Protein AF-A0A430BX42-F1 (afdb_monomer)

Mean predicted aligned error: 9.37 Å

Radius of gyration: 18.93 Å; Cα contacts (8 Å, |Δi|>4): 106; chains: 1; bounding box: 35×42×58 Å

pLDDT: mean 85.61, std 14.32, range [34.28, 98.38]

Solvent-accessible surface area (backbone atoms only — not comparable to full-atom values): 6422 Å² total; per-residue (Å²): 135,84,78,78,78,67,68,42,56,23,67,49,87,94,43,79,52,72,33,79,76,83,57,56,39,72,71,60,49,73,70,44,57,66,71,51,53,51,47,27,50,52,27,43,51,53,29,59,66,29,56,97,70,48,60,68,69,58,36,51,51,31,46,49,51,23,53,50,33,48,46,54,48,48,53,46,61,72,69,50,73,79,78,53,69,74,76,46,71,48,77,45,71,45,100,88,66,46,81,42,45,28,43,74,93,35,79,108

Foldseek 3Di:
DPPPQPFDFAQAPPGRDTDSDDHHDPVLLVLFDPVLNVQLVVLVVLLVVCVVPPPPVSNVVSVVSNVVSSVVSNVSSVPDDPCPLQNDKDWDQDPVRDTWIDGPNHTD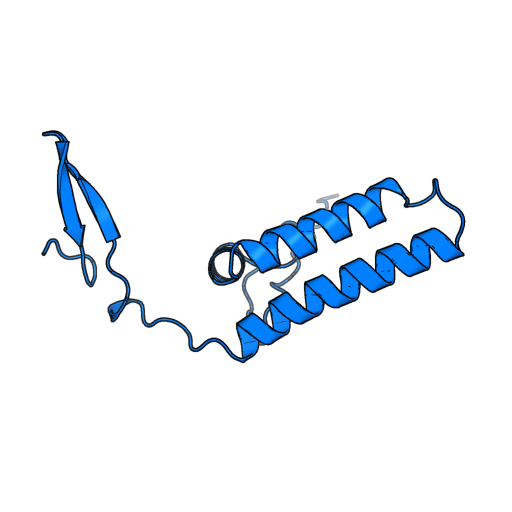

Nearest PDB structures (foldseek):
  3c90-assembly1_X  TM=6.804E-01  e=1.841E+00  Mycobacterium tuberculosis H37Rv
  1yxb-assembly1_C  TM=7.041E-01  e=3.203E+00  Streptomyces coelicolor
  1yvw-assembly1_A  TM=6.773E-01  e=4.357E+00  Bacillus cereus

Secondary structure (DSSP, 8-state):
-------EEPSSTT---EESSSSS-HHHHHHS-HHHHHHHHHHHHHHHHHTTTS-HHHHHHHHHHHHHHHHHHHHHHHHSPPPPGGG-EEEEE-TTS-EEEEETTEE-

Sequence (108 aa):
MIGARHHTSCSAEGCRTQIKKGWFCPAHWYAIPLALREAVLAAFNAATAAHCRAPRDEQEQLNRAYGVAFRDCLDHLRRAPRTPAQSMSTVAIAADGARVTYANGRRL

Organism: Sphingobium yanoikuyae (NCBI:txid13690)

Structure (mmCIF, N/CA/C/O backbone):
data_AF-A0A430BX42-F1
#
_entry.id   AF-A0A430BX42-F1
#
loop_
_atom_site.group_PDB
_atom_site.id
_atom_site.type_symbol
_atom_site.label_atom_id
_atom_site.label_alt_id
_atom_site.label_comp_id
_atom_site.label_asym_id
_atom_site.label_entity_id
_atom_site.label_seq_id
_atom_site.pdbx_PDB_ins_code
_atom_site.Cartn_x
_atom_site.Cartn_y
_atom_site.Cartn_z
_atom_site.occupancy
_atom_site.B_iso_or_equiv
_atom_site.auth_seq_id
_atom_site.auth_comp_id
_atom_site.auth_asym_id
_atom_site.auth_atom_id
_atom_site.pdbx_PDB_model_num
ATOM 1 N N . MET A 1 1 ? 0.962 33.763 -4.526 1.00 34.28 1 MET A N 1
ATOM 2 C CA . MET A 1 1 ? 0.573 32.481 -5.156 1.00 34.28 1 MET A CA 1
ATOM 3 C C . MET A 1 1 ? 0.525 31.409 -4.075 1.00 34.28 1 MET A C 1
ATOM 5 O O . MET A 1 1 ? 1.572 31.013 -3.583 1.00 34.28 1 MET A O 1
ATOM 9 N N . ILE A 1 2 ? -0.667 31.015 -3.620 1.00 41.81 2 ILE A N 1
ATOM 10 C CA . ILE A 1 2 ? -0.831 29.963 -2.604 1.00 41.81 2 ILE A CA 1
ATOM 11 C C . ILE A 1 2 ? -0.732 28.625 -3.341 1.00 41.81 2 ILE A C 1
ATOM 13 O O . ILE A 1 2 ? -1.608 28.297 -4.136 1.00 41.81 2 ILE A O 1
ATOM 17 N N . GLY A 1 3 ? 0.365 27.891 -3.139 1.00 41.12 3 GLY A N 1
ATOM 18 C CA . GLY A 1 3 ? 0.574 26.583 -3.758 1.00 41.12 3 GLY A CA 1
ATOM 19 C C . GLY A 1 3 ? -0.544 25.623 -3.360 1.00 41.12 3 GLY A C 1
ATOM 20 O O . GLY A 1 3 ? -0.710 25.321 -2.177 1.00 41.12 3 GLY A O 1
ATOM 21 N N . ALA A 1 4 ? -1.330 25.170 -4.337 1.00 46.94 4 ALA A N 1
ATOM 22 C CA . ALA A 1 4 ? -2.395 24.205 -4.117 1.00 46.94 4 ALA A CA 1
ATOM 23 C C . ALA A 1 4 ? -1.801 22.957 -3.450 1.00 46.94 4 ALA A C 1
ATOM 25 O O . ALA A 1 4 ? -1.001 22.238 -4.047 1.00 46.94 4 ALA A O 1
ATOM 26 N N . ARG A 1 5 ? -2.168 22.687 -2.194 1.00 53.94 5 ARG A N 1
ATOM 27 C CA . ARG A 1 5 ? -1.887 21.396 -1.560 1.00 53.94 5 ARG A CA 1
ATOM 28 C C . ARG A 1 5 ? -2.691 20.367 -2.348 1.00 53.94 5 ARG A C 1
ATOM 30 O O . ARG A 1 5 ? -3.913 20.365 -2.265 1.00 53.94 5 ARG A O 1
ATOM 37 N N . HIS A 1 6 ? -2.032 19.565 -3.180 1.00 55.34 6 HIS A N 1
ATOM 38 C CA . HIS A 1 6 ? -2.708 18.528 -3.955 1.00 55.34 6 HIS A CA 1
ATOM 39 C C . HIS A 1 6 ? -3.164 17.450 -2.965 1.00 55.34 6 HIS A C 1
ATOM 41 O O . HIS A 1 6 ? -2.380 16.606 -2.541 1.00 55.34 6 HIS A O 1
ATOM 47 N N . HIS A 1 7 ? -4.407 17.557 -2.500 1.00 62.84 7 HIS A N 1
ATOM 48 C CA . HIS A 1 7 ? -5.033 16.551 -1.657 1.00 62.84 7 HIS A CA 1
ATOM 49 C C . HIS A 1 7 ? -5.495 15.410 -2.564 1.00 62.84 7 HIS A C 1
ATOM 51 O O . HIS A 1 7 ? -6.478 15.548 -3.287 1.00 62.84 7 HIS A O 1
ATOM 57 N N . THR A 1 8 ? -4.777 14.291 -2.535 1.00 79.19 8 THR A N 1
ATOM 58 C CA . THR A 1 8 ? -5.206 13.047 -3.189 1.00 79.19 8 THR A CA 1
ATOM 59 C C . THR A 1 8 ? -6.171 12.311 -2.259 1.00 79.19 8 THR A C 1
ATOM 61 O O . THR A 1 8 ? -6.048 12.403 -1.039 1.00 79.19 8 THR A O 1
ATOM 64 N N . SER A 1 9 ? -7.162 11.599 -2.792 1.00 88.25 9 SER A N 1
ATOM 65 C CA . SER A 1 9 ? -8.015 10.707 -1.998 1.00 88.25 9 SER A CA 1
ATOM 66 C C . SER A 1 9 ? -7.341 9.353 -1.775 1.00 88.25 9 SER A C 1
ATOM 68 O O . SER A 1 9 ? -6.542 8.901 -2.590 1.00 88.25 9 SER A O 1
ATOM 70 N N . CYS A 1 10 ? -7.688 8.679 -0.681 1.00 92.12 10 CYS A N 1
ATOM 71 C CA . CYS A 1 10 ? -7.339 7.275 -0.472 1.00 92.12 10 CYS A CA 1
ATOM 72 C C . CYS A 1 10 ? -7.744 6.411 -1.683 1.00 92.12 10 CYS A C 1
ATOM 74 O O . CYS A 1 10 ? -8.836 6.579 -2.220 1.00 92.12 10 CYS A O 1
ATOM 76 N N . SER A 1 11 ? -6.891 5.462 -2.073 1.00 92.94 11 SER A N 1
ATOM 77 C CA . SER A 1 11 ? -7.130 4.566 -3.219 1.00 92.94 11 SER A CA 1
ATOM 78 C C . SER A 1 11 ? -8.097 3.425 -2.904 1.00 92.94 11 SER A C 1
ATOM 80 O O . SER A 1 11 ? -8.549 2.736 -3.813 1.00 92.94 11 SER A O 1
ATOM 82 N N . ALA A 1 12 ? -8.407 3.200 -1.624 1.00 91.62 12 ALA A N 1
ATOM 83 C CA . ALA A 1 12 ? -9.406 2.216 -1.228 1.00 91.62 12 ALA A CA 1
ATOM 84 C C . ALA A 1 12 ? -10.789 2.622 -1.756 1.00 91.62 12 ALA A C 1
ATOM 86 O O . ALA A 1 12 ? -11.220 3.765 -1.579 1.00 91.62 12 ALA A O 1
ATOM 87 N N . GLU A 1 13 ? -11.487 1.674 -2.373 1.00 89.75 13 GLU A N 1
ATOM 88 C CA . GLU A 1 13 ? -12.787 1.900 -2.999 1.00 89.75 13 GLU A CA 1
ATOM 89 C C . GLU A 1 13 ? -13.801 2.507 -2.012 1.00 89.75 13 GLU A C 1
ATOM 91 O O . GLU A 1 13 ? -13.927 2.079 -0.864 1.00 89.75 13 GLU A O 1
ATOM 96 N N . GLY A 1 14 ? -14.488 3.572 -2.437 1.00 88.56 14 GLY A N 1
ATOM 97 C CA . GLY A 1 14 ? -15.466 4.289 -1.612 1.00 88.56 14 GLY A CA 1
ATOM 98 C C . GLY A 1 14 ? -14.882 5.138 -0.470 1.00 88.56 14 GLY A C 1
ATOM 99 O O . GLY A 1 14 ? -15.637 5.810 0.236 1.00 88.56 14 GLY A O 1
ATOM 100 N N . CYS A 1 15 ? -13.560 5.170 -0.270 1.00 88.94 15 CYS A N 1
ATOM 101 C CA . CYS A 1 15 ? -12.936 5.995 0.762 1.00 88.94 15 CYS A CA 1
ATOM 102 C C . CYS A 1 15 ? -12.708 7.437 0.282 1.00 88.94 15 CYS A C 1
ATOM 104 O O . CYS A 1 15 ? -11.973 7.685 -0.667 1.00 88.94 15 CYS A O 1
ATOM 106 N N . ARG A 1 16 ? -13.282 8.415 0.993 1.00 89.38 16 ARG A N 1
ATOM 107 C CA . ARG A 1 16 ? -13.136 9.853 0.682 1.00 89.38 16 ARG A CA 1
ATOM 108 C C . ARG A 1 16 ? -12.085 10.574 1.531 1.00 89.38 16 ARG A C 1
ATOM 110 O O . ARG A 1 16 ? -11.976 11.795 1.471 1.00 89.38 16 ARG A O 1
ATOM 117 N N . THR A 1 17 ? -11.325 9.843 2.347 1.00 88.88 17 THR A N 1
ATOM 118 C CA . THR A 1 17 ? -10.291 10.440 3.199 1.00 88.88 17 THR A CA 1
ATOM 119 C C . THR A 1 17 ? -9.214 11.090 2.336 1.00 88.88 17 THR A C 1
ATOM 121 O O . THR A 1 17 ? -8.600 10.424 1.502 1.00 88.88 17 THR A O 1
ATOM 124 N N . GLN A 1 18 ? -8.969 12.380 2.562 1.00 89.50 18 GLN A N 1
ATOM 125 C CA . GLN A 1 18 ? -7.890 13.114 1.911 1.00 89.50 18 GLN A CA 1
ATOM 126 C C . GLN A 1 18 ? -6.537 12.753 2.530 1.00 89.50 18 GLN A C 1
ATOM 128 O O . GLN A 1 18 ? -6.382 12.719 3.751 1.00 89.50 18 GLN A O 1
ATOM 133 N N . ILE A 1 19 ? -5.543 12.529 1.679 1.00 89.25 19 ILE A N 1
ATOM 134 C CA . ILE A 1 19 ? -4.160 12.227 2.038 1.00 89.25 19 ILE A CA 1
ATOM 135 C C . ILE A 1 19 ? -3.216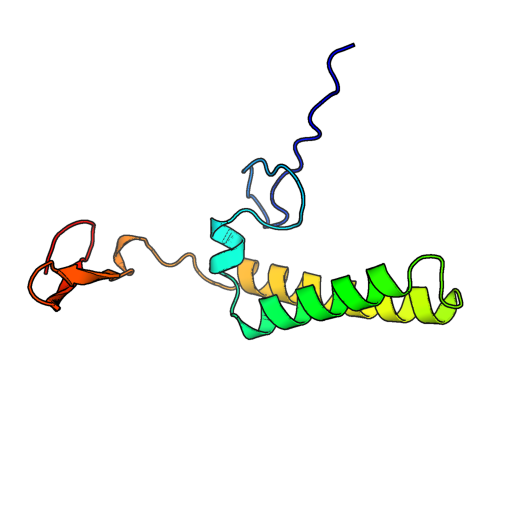 13.230 1.367 1.00 89.25 19 ILE A C 1
ATOM 137 O O . ILE A 1 19 ? -3.483 13.740 0.280 1.00 89.25 19 ILE A O 1
ATOM 141 N N . LYS A 1 20 ? -2.107 13.553 2.045 1.00 76.88 20 LYS A N 1
ATOM 142 C CA . LYS A 1 20 ? -1.130 14.540 1.549 1.00 76.88 20 LYS A CA 1
ATOM 143 C C . LYS A 1 20 ? -0.290 14.002 0.389 1.00 76.88 20 LYS A C 1
ATOM 145 O O . LYS A 1 20 ? 0.028 14.7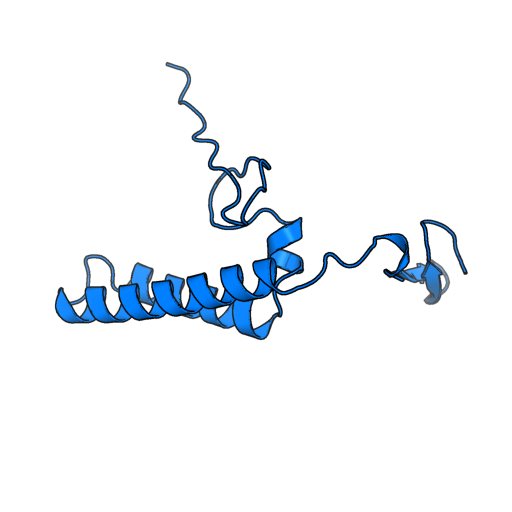54 -0.520 1.00 76.88 20 LYS A O 1
ATOM 150 N N . LYS A 1 21 ? 0.108 12.731 0.461 1.00 71.62 21 LYS A N 1
ATOM 151 C CA . LYS A 1 21 ? 0.840 11.975 -0.563 1.00 71.62 21 LYS A CA 1
ATOM 152 C C . LYS A 1 21 ? 0.591 10.490 -0.316 1.00 71.62 21 LYS A C 1
ATOM 154 O O . LYS A 1 21 ? 0.488 10.085 0.841 1.00 71.62 21 LYS A O 1
ATOM 159 N N . GLY A 1 22 ? 0.553 9.698 -1.379 1.00 71.00 22 GLY A N 1
ATOM 160 C CA . GLY A 1 22 ? 0.585 8.241 -1.281 1.00 71.00 22 GLY A CA 1
ATOM 161 C C . GLY A 1 22 ? -0.699 7.557 -1.728 1.00 71.00 22 GLY A C 1
ATOM 162 O O . GLY A 1 22 ? -1.451 8.081 -2.544 1.00 71.00 22 GLY A O 1
ATOM 163 N N . TRP A 1 23 ? -0.885 6.347 -1.207 1.00 86.44 23 TRP A N 1
ATOM 164 C CA . TRP A 1 23 ? -1.811 5.350 -1.738 1.00 86.44 23 TRP A CA 1
ATOM 165 C C . TRP A 1 23 ? -3.060 5.186 -0.888 1.00 86.4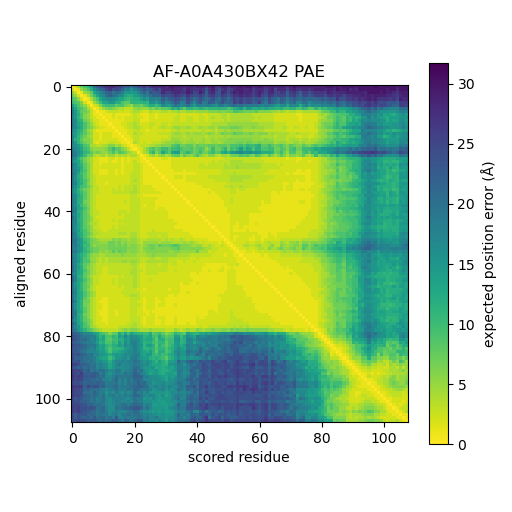4 23 TRP A C 1
ATOM 167 O O . TRP A 1 23 ? -4.178 5.263 -1.388 1.00 86.44 23 TRP A O 1
ATOM 177 N N . PHE A 1 24 ? -2.873 4.997 0.413 1.00 92.19 24 PHE A N 1
ATOM 178 C CA . PHE A 1 24 ? -3.928 4.654 1.353 1.00 92.19 24 PHE A CA 1
ATOM 179 C C . PHE A 1 24 ? -3.899 5.622 2.535 1.00 92.19 24 PHE A C 1
ATOM 181 O O . PHE A 1 24 ? -2.839 6.104 2.933 1.00 92.19 24 PHE A O 1
ATOM 188 N N . CYS A 1 25 ? -5.063 5.914 3.116 1.00 92.12 25 CYS A N 1
ATOM 189 C CA . CYS A 1 25 ? -5.110 6.601 4.403 1.00 92.12 25 CYS A CA 1
ATOM 190 C C . CYS A 1 25 ? -4.569 5.684 5.518 1.00 92.12 25 CYS A C 1
ATOM 192 O O . CYS A 1 25 ? -4.556 4.465 5.334 1.00 92.12 25 CYS A O 1
ATOM 194 N N . PRO A 1 26 ? -4.170 6.223 6.688 1.00 89.06 26 PRO A N 1
ATOM 195 C CA . PRO A 1 26 ? -3.602 5.410 7.765 1.00 89.06 26 PRO A CA 1
ATOM 196 C C . PRO A 1 26 ? -4.489 4.225 8.169 1.00 89.06 26 PRO A C 1
ATOM 198 O O . PRO A 1 26 ? -3.986 3.125 8.364 1.00 89.06 26 PRO A O 1
ATOM 201 N N . ALA A 1 27 ? -5.811 4.418 8.211 1.00 87.69 27 ALA A N 1
ATOM 202 C CA . ALA A 1 27 ? -6.751 3.351 8.545 1.00 87.69 27 ALA A CA 1
ATOM 203 C C . ALA A 1 27 ? -6.697 2.181 7.546 1.00 87.69 27 ALA A C 1
ATOM 205 O O . ALA A 1 27 ? -6.587 1.031 7.956 1.00 87.69 27 ALA A O 1
ATOM 206 N N . HIS A 1 28 ? -6.721 2.463 6.240 1.00 91.12 28 HIS A N 1
ATOM 207 C CA . HIS A 1 28 ? -6.632 1.416 5.218 1.00 91.12 28 HIS A CA 1
ATOM 208 C C . HIS A 1 28 ? -5.231 0.826 5.114 1.00 91.12 28 HIS A C 1
ATOM 210 O O . HIS A 1 28 ? -5.102 -0.370 4.893 1.00 91.12 28 HIS A O 1
ATOM 216 N N . TRP A 1 29 ? -4.191 1.634 5.325 1.00 92.31 29 TRP A N 1
ATOM 217 C CA . TRP A 1 29 ? -2.825 1.134 5.371 1.00 92.31 29 TRP A CA 1
ATOM 218 C C . TRP A 1 29 ? -2.684 0.042 6.433 1.00 92.31 29 TRP A C 1
ATOM 220 O O . TRP A 1 29 ? -2.273 -1.066 6.117 1.00 92.31 29 TRP A O 1
ATOM 230 N N . TYR A 1 30 ? -3.111 0.299 7.670 1.00 89.56 30 TYR A N 1
ATOM 231 C CA . TYR A 1 30 ? -2.994 -0.690 8.748 1.00 89.56 30 TYR A CA 1
ATOM 232 C C . TYR A 1 30 ? -4.031 -1.821 8.695 1.00 89.56 30 TYR A C 1
ATOM 234 O O . TYR A 1 30 ? -3.862 -2.817 9.392 1.00 89.56 30 TYR A O 1
ATOM 242 N N . ALA A 1 31 ? -5.058 -1.713 7.848 1.00 89.44 31 ALA A N 1
ATOM 243 C CA . ALA A 1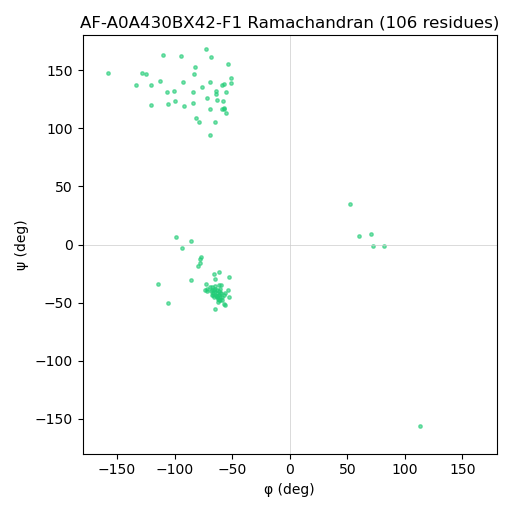 31 ? -5.964 -2.821 7.548 1.00 89.44 31 ALA A CA 1
ATOM 244 C C . ALA A 1 31 ? -5.366 -3.842 6.556 1.00 89.44 31 ALA A C 1
ATOM 246 O O . ALA A 1 31 ? -5.885 -4.954 6.436 1.00 89.44 31 ALA A O 1
ATOM 247 N N . ILE A 1 32 ? -4.287 -3.485 5.847 1.00 92.50 32 ILE A N 1
ATOM 248 C CA . ILE A 1 32 ? -3.569 -4.380 4.934 1.00 92.50 32 ILE A CA 1
ATOM 249 C C . ILE A 1 32 ? -2.551 -5.230 5.732 1.00 92.50 32 ILE A C 1
ATOM 251 O O . ILE A 1 32 ? -1.753 -4.671 6.502 1.00 92.50 32 ILE A O 1
ATOM 255 N N . PRO A 1 33 ? -2.518 -6.567 5.534 1.00 93.75 33 PRO A N 1
ATOM 256 C CA . PRO A 1 33 ? -1.535 -7.464 6.128 1.00 93.75 33 PRO A CA 1
ATOM 257 C C . PRO A 1 33 ? -0.108 -6.978 5.900 1.00 93.75 33 PRO A C 1
ATOM 259 O O . PRO A 1 33 ? 0.217 -6.457 4.833 1.00 93.75 33 PRO A O 1
ATOM 262 N N . LEU A 1 34 ? 0.760 -7.181 6.895 1.00 92.19 34 LEU A N 1
ATOM 263 C CA . LEU A 1 34 ? 2.153 -6.733 6.826 1.00 92.19 34 LEU A CA 1
ATOM 264 C C . LEU A 1 34 ? 2.852 -7.227 5.550 1.00 92.19 34 LEU A C 1
ATOM 266 O O . LEU A 1 34 ? 3.439 -6.412 4.850 1.00 92.19 34 LEU A O 1
ATOM 270 N N . ALA A 1 35 ? 2.683 -8.504 5.195 1.00 96.31 35 ALA A N 1
ATOM 271 C CA . ALA A 1 35 ? 3.288 -9.087 3.997 1.00 96.31 35 ALA A CA 1
ATOM 272 C C . ALA A 1 35 ? 2.916 -8.338 2.702 1.00 96.31 35 ALA A C 1
ATOM 274 O O . ALA A 1 35 ? 3.775 -8.077 1.864 1.00 96.31 35 ALA A O 1
ATOM 275 N N . LEU A 1 36 ? 1.650 -7.928 2.551 1.00 96.56 36 LEU A N 1
ATOM 276 C CA . LEU A 1 36 ? 1.207 -7.167 1.377 1.00 96.56 36 LEU A CA 1
ATOM 277 C C . LEU A 1 36 ? 1.756 -5.735 1.395 1.00 96.56 36 LEU A C 1
ATOM 279 O O . LEU A 1 36 ? 2.174 -5.222 0.357 1.00 96.56 36 LEU A O 1
ATOM 283 N N . ARG A 1 37 ? 1.813 -5.102 2.576 1.00 95.88 37 ARG A N 1
ATOM 284 C CA . ARG A 1 37 ? 2.426 -3.775 2.742 1.00 95.88 37 ARG A CA 1
ATOM 285 C C . ARG A 1 37 ? 3.909 -3.772 2.383 1.00 95.88 37 ARG A C 1
ATOM 287 O O . ARG A 1 37 ? 4.376 -2.846 1.723 1.00 95.88 37 ARG A O 1
ATOM 294 N N . GLU A 1 38 ? 4.641 -4.789 2.819 1.00 97.56 38 GLU A N 1
ATOM 295 C CA . GLU A 1 38 ? 6.063 -4.949 2.521 1.00 97.56 38 GLU A CA 1
ATOM 296 C C . GLU A 1 38 ? 6.288 -5.203 1.031 1.00 97.56 38 GLU A C 1
ATOM 298 O O . GLU A 1 38 ? 7.135 -4.544 0.429 1.00 97.56 38 GLU A O 1
ATOM 303 N N . ALA A 1 39 ? 5.476 -6.064 0.411 1.00 97.88 39 ALA A N 1
ATOM 304 C CA . ALA A 1 39 ? 5.555 -6.345 -1.019 1.00 97.88 39 ALA A CA 1
ATOM 305 C C . ALA A 1 39 ? 5.350 -5.084 -1.876 1.00 97.88 39 ALA A C 1
ATOM 307 O O . ALA A 1 39 ? 6.154 -4.803 -2.769 1.00 97.88 39 ALA A O 1
ATOM 308 N N . VAL A 1 40 ? 4.316 -4.283 -1.590 1.00 97.50 40 VAL A N 1
ATOM 309 C CA . VAL A 1 40 ? 4.045 -3.062 -2.368 1.00 97.50 40 VAL A CA 1
ATOM 310 C C . VAL A 1 40 ? 5.108 -1.982 -2.144 1.00 97.50 40 VAL A C 1
ATOM 312 O O . VAL A 1 40 ? 5.500 -1.309 -3.098 1.00 97.50 40 VAL A O 1
ATOM 315 N N . LEU A 1 41 ? 5.633 -1.843 -0.919 1.00 96.56 41 LEU A N 1
ATOM 316 C CA . LEU A 1 41 ? 6.736 -0.920 -0.633 1.00 96.56 41 LEU A CA 1
ATOM 317 C C . LEU A 1 41 ? 8.023 -1.336 -1.345 1.00 96.56 41 LEU A C 1
ATOM 319 O O . LEU A 1 41 ? 8.681 -0.489 -1.947 1.00 96.56 41 LEU A O 1
ATOM 323 N N . ALA A 1 42 ? 8.368 -2.623 -1.312 1.00 97.94 42 ALA A N 1
ATOM 324 C CA . ALA A 1 42 ? 9.547 -3.146 -1.991 1.00 97.94 42 ALA A CA 1
ATOM 325 C C . ALA A 1 42 ? 9.466 -2.908 -3.506 1.00 97.94 42 ALA A C 1
ATOM 327 O O . ALA A 1 42 ? 10.400 -2.362 -4.096 1.00 97.94 42 ALA A O 1
ATOM 328 N N . ALA A 1 43 ? 8.326 -3.232 -4.122 1.00 97.94 43 ALA A N 1
ATOM 329 C CA . ALA A 1 43 ? 8.124 -3.041 -5.553 1.00 97.94 43 ALA A CA 1
ATOM 330 C C . ALA A 1 43 ? 8.152 -1.556 -5.959 1.00 97.94 43 ALA A C 1
ATOM 332 O O . ALA A 1 43 ? 8.774 -1.198 -6.958 1.00 97.94 43 ALA A O 1
ATOM 333 N N . PHE A 1 44 ? 7.541 -0.673 -5.163 1.00 96.81 44 PHE A N 1
ATOM 334 C CA . PHE A 1 44 ? 7.606 0.771 -5.398 1.00 96.81 44 PHE A CA 1
ATOM 335 C C . PHE A 1 44 ? 9.026 1.323 -5.289 1.00 96.81 44 PHE A C 1
ATOM 337 O O . PHE A 1 44 ? 9.438 2.123 -6.131 1.00 96.81 44 PHE A O 1
ATOM 344 N N . ASN A 1 45 ? 9.779 0.903 -4.271 1.00 96.94 45 ASN A N 1
ATOM 345 C CA . ASN A 1 45 ? 11.158 1.338 -4.086 1.00 96.94 45 ASN A CA 1
ATOM 346 C C . ASN A 1 45 ? 12.032 0.886 -5.260 1.00 96.94 45 ASN A C 1
ATOM 348 O O . ASN A 1 45 ? 12.811 1.688 -5.768 1.00 96.94 45 ASN A O 1
ATOM 352 N N . ALA A 1 46 ? 11.855 -0.349 -5.742 1.00 97.44 46 ALA A N 1
ATOM 353 C CA . ALA A 1 46 ? 12.564 -0.854 -6.915 1.00 97.44 46 ALA A CA 1
ATOM 354 C C . ALA A 1 46 ? 12.219 -0.054 -8.184 1.00 97.44 46 ALA A C 1
ATOM 356 O O . ALA A 1 46 ? 13.117 0.437 -8.867 1.00 97.44 46 ALA A O 1
ATOM 357 N N . ALA A 1 47 ? 10.928 0.164 -8.460 1.00 96.88 47 ALA A N 1
ATOM 358 C CA . ALA A 1 47 ? 10.481 0.953 -9.609 1.00 96.88 47 ALA A CA 1
ATOM 359 C C . ALA A 1 47 ? 10.991 2.405 -9.554 1.00 96.88 47 ALA A C 1
ATOM 361 O O . ALA A 1 47 ? 11.463 2.946 -10.553 1.00 96.88 47 ALA A O 1
ATOM 362 N N . THR A 1 48 ? 10.959 3.024 -8.371 1.00 95.56 48 THR A N 1
ATOM 363 C CA . THR A 1 48 ? 11.446 4.395 -8.161 1.00 95.56 48 THR A CA 1
ATOM 364 C C . THR A 1 48 ? 12.963 4.484 -8.316 1.00 95.56 48 THR A C 1
ATOM 366 O O . THR A 1 48 ? 13.457 5.435 -8.916 1.00 95.56 48 THR A O 1
ATOM 369 N N . ALA A 1 49 ? 13.710 3.494 -7.820 1.00 96.19 49 ALA A N 1
ATOM 370 C CA . ALA A 1 49 ? 15.162 3.440 -7.968 1.00 96.19 49 ALA A CA 1
ATOM 371 C C . ALA A 1 49 ? 15.589 3.280 -9.436 1.00 96.19 49 ALA A C 1
ATOM 373 O O . ALA A 1 49 ? 16.588 3.869 -9.847 1.00 96.19 49 ALA A O 1
ATOM 374 N N . ALA A 1 50 ? 14.823 2.526 -10.226 1.00 94.62 50 ALA A N 1
ATOM 375 C CA . ALA A 1 50 ? 15.072 2.319 -11.650 1.00 94.62 50 ALA A CA 1
ATOM 37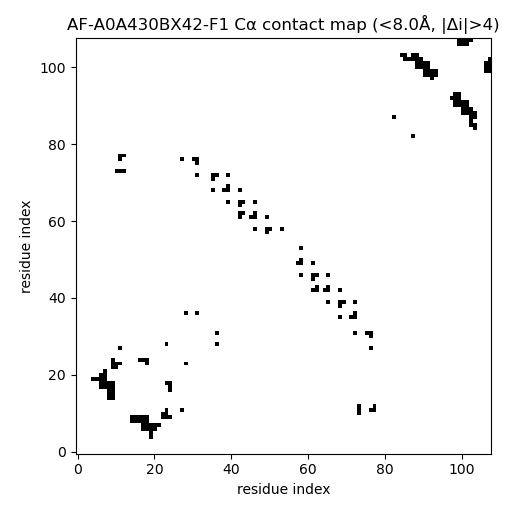6 C C . ALA A 1 50 ? 14.599 3.484 -12.538 1.00 94.62 50 ALA A C 1
ATOM 378 O O . ALA A 1 50 ? 15.041 3.609 -13.686 1.00 94.62 50 ALA A O 1
ATOM 379 N N . HIS A 1 51 ? 13.711 4.347 -12.037 1.00 92.94 51 HIS A N 1
ATOM 380 C CA . HIS A 1 51 ? 13.132 5.438 -12.812 1.00 92.94 51 HIS A CA 1
ATOM 381 C C . HIS A 1 51 ? 14.217 6.367 -13.374 1.00 92.94 51 HIS A C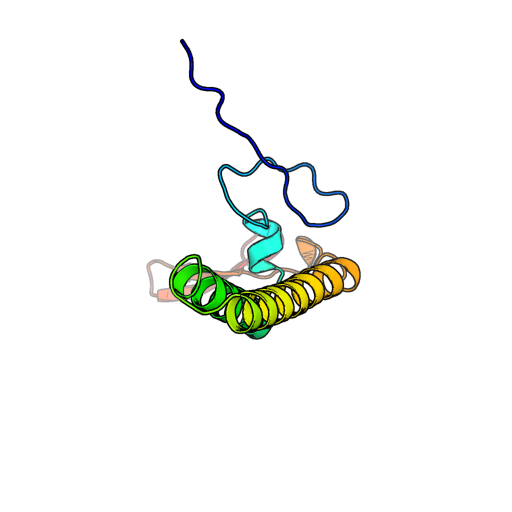 1
ATOM 383 O O . HIS A 1 51 ? 15.046 6.900 -12.636 1.00 92.94 51 HIS A O 1
ATOM 389 N N . CYS A 1 52 ? 14.214 6.545 -14.698 1.00 88.56 52 CYS A N 1
ATOM 390 C CA . CYS A 1 52 ? 15.217 7.313 -15.449 1.00 88.56 52 CYS A CA 1
ATOM 391 C C . CYS A 1 52 ? 16.670 6.802 -15.343 1.00 88.56 52 CYS A C 1
ATOM 393 O O . CYS A 1 52 ? 17.568 7.471 -15.849 1.00 88.56 52 CYS A O 1
ATOM 395 N N . ARG A 1 53 ? 16.917 5.643 -14.714 1.00 92.50 53 ARG A N 1
ATOM 396 C CA . ARG A 1 53 ? 18.258 5.045 -14.554 1.00 92.50 53 ARG A CA 1
ATOM 397 C C . ARG A 1 53 ? 18.419 3.721 -15.296 1.00 92.50 53 ARG A C 1
ATOM 399 O O . ARG A 1 53 ? 19.503 3.440 -15.790 1.00 92.50 53 ARG A O 1
ATOM 406 N N . ALA A 1 54 ? 17.353 2.931 -15.373 1.00 94.50 54 ALA A N 1
ATOM 407 C CA . ALA A 1 54 ? 17.340 1.639 -16.047 1.00 94.50 54 ALA A CA 1
ATOM 408 C C . ALA A 1 54 ? 16.843 1.750 -17.503 1.00 94.50 54 ALA A C 1
ATOM 410 O O . ALA A 1 54 ? 16.164 2.727 -17.846 1.00 94.50 54 ALA A O 1
ATOM 411 N N . PRO A 1 55 ? 17.110 0.753 -18.367 1.00 97.94 55 PRO A N 1
ATOM 412 C CA . PRO A 1 55 ? 16.451 0.618 -19.665 1.00 97.94 55 PRO A CA 1
ATOM 413 C C . PRO A 1 55 ? 14.921 0.614 -19.547 1.00 97.94 55 PRO A C 1
ATOM 415 O O . PRO A 1 55 ? 14.359 0.258 -18.509 1.00 97.94 55 PRO A O 1
ATOM 418 N N . ARG A 1 56 ? 14.223 1.006 -20.620 1.00 95.94 56 ARG A N 1
ATOM 419 C CA . ARG A 1 56 ? 12.754 1.136 -20.607 1.00 95.94 56 ARG A CA 1
ATOM 420 C C . ARG A 1 56 ? 12.054 -0.180 -20.269 1.00 95.94 56 ARG A C 1
ATOM 422 O O . ARG A 1 56 ? 11.159 -0.161 -19.432 1.00 95.94 56 ARG A O 1
ATOM 429 N N . ASP A 1 57 ? 12.516 -1.298 -20.820 1.00 97.56 57 ASP A N 1
ATOM 430 C CA . ASP A 1 57 ? 11.927 -2.619 -20.569 1.00 97.56 57 ASP A CA 1
ATOM 431 C C . ASP A 1 57 ? 12.009 -3.021 -19.088 1.00 97.56 57 ASP A C 1
ATOM 433 O O . ASP A 1 57 ? 11.042 -3.530 -18.519 1.00 97.56 57 ASP A O 1
ATOM 437 N N . GLU A 1 58 ? 13.132 -2.722 -18.429 1.00 96.75 58 GLU A N 1
ATOM 438 C CA . GLU A 1 58 ? 13.313 -2.967 -16.995 1.00 96.75 58 GLU A CA 1
ATOM 439 C C . GLU A 1 58 ? 12.402 -2.056 -16.158 1.00 96.75 58 GLU A C 1
ATOM 441 O O . GLU A 1 58 ? 11.721 -2.523 -15.243 1.00 96.75 58 GLU A O 1
ATOM 446 N N . GLN A 1 59 ? 12.305 -0.766 -16.509 1.00 97.44 59 GLN A N 1
ATOM 447 C CA . GLN A 1 59 ? 11.355 0.146 -15.863 1.00 97.44 59 GLN A CA 1
ATOM 448 C C . GLN A 1 59 ? 9.915 -0.371 -15.993 1.00 97.44 59 GLN A C 1
ATOM 450 O O . GLN A 1 59 ? 9.155 -0.345 -15.026 1.00 97.44 59 GLN A O 1
ATOM 455 N N . GLU A 1 60 ? 9.523 -0.858 -17.171 1.00 97.50 60 GLU A N 1
ATOM 456 C CA . GLU A 1 60 ? 8.193 -1.420 -17.407 1.00 97.50 60 GLU A CA 1
ATOM 457 C C . GLU A 1 60 ? 7.946 -2.707 -16.623 1.00 97.50 60 GLU A C 1
ATOM 459 O O . GLU A 1 60 ? 6.840 -2.908 -16.115 1.00 97.50 60 GLU A O 1
ATOM 464 N N . GLN A 1 61 ? 8.946 -3.579 -16.507 1.00 97.81 61 GLN A N 1
ATOM 465 C CA . GLN A 1 61 ? 8.854 -4.788 -15.694 1.00 97.81 61 GLN A CA 1
ATOM 466 C C . GLN A 1 61 ? 8.635 -4.441 -14.215 1.00 97.81 61 GLN A C 1
ATOM 468 O O . GLN A 1 61 ? 7.723 -4.978 -13.581 1.00 97.81 61 GLN A O 1
ATOM 473 N N . LEU A 1 62 ? 9.412 -3.501 -13.676 1.00 97.94 62 LEU A N 1
ATOM 474 C CA . LEU A 1 62 ? 9.299 -3.061 -12.284 1.00 97.94 62 LEU A CA 1
ATOM 475 C C . LEU A 1 62 ? 7.982 -2.321 -12.018 1.00 97.94 62 LEU A C 1
ATOM 477 O O . LEU A 1 62 ? 7.327 -2.565 -11.004 1.00 97.94 62 LEU A O 1
ATOM 481 N N . ASN A 1 63 ? 7.531 -1.489 -12.959 1.00 97.19 63 ASN A N 1
ATOM 482 C CA . ASN A 1 63 ? 6.222 -0.839 -12.882 1.00 97.19 63 ASN A CA 1
ATOM 483 C C . ASN A 1 63 ? 5.076 -1.860 -12.903 1.00 97.19 63 ASN A C 1
ATOM 485 O O . ASN A 1 63 ? 4.102 -1.709 -12.161 1.00 97.19 63 ASN A O 1
ATOM 489 N N . ARG A 1 64 ? 5.189 -2.926 -13.709 1.00 98.19 64 ARG A N 1
ATOM 490 C CA . ARG A 1 64 ? 4.228 -4.038 -13.707 1.00 98.19 64 ARG A CA 1
ATOM 491 C C . ARG A 1 64 ? 4.206 -4.757 -12.360 1.00 98.19 64 ARG A C 1
ATOM 493 O O . ARG A 1 64 ? 3.116 -4.981 -11.834 1.00 98.19 64 ARG A O 1
ATOM 500 N N . ALA A 1 65 ? 5.371 -5.061 -11.787 1.00 98.00 65 ALA A N 1
ATOM 501 C CA . ALA A 1 65 ? 5.480 -5.694 -10.471 1.00 98.00 65 ALA A CA 1
ATOM 502 C C . ALA A 1 65 ? 4.845 -4.834 -9.365 1.00 98.00 65 ALA A C 1
ATOM 504 O O . ALA A 1 65 ? 4.035 -5.328 -8.581 1.00 98.00 65 ALA A O 1
ATOM 505 N N . TYR A 1 66 ? 5.127 -3.528 -9.360 1.00 97.81 66 TYR A N 1
ATOM 506 C CA . TYR A 1 66 ? 4.477 -2.577 -8.459 1.00 97.81 66 TYR A CA 1
ATOM 507 C C . TYR A 1 66 ? 2.953 -2.555 -8.645 1.00 97.81 66 TYR A C 1
ATOM 509 O O . TYR A 1 66 ? 2.211 -2.634 -7.667 1.00 97.81 66 TYR A O 1
ATOM 517 N N . GLY A 1 67 ? 2.469 -2.526 -9.891 1.00 97.12 67 GLY A N 1
ATOM 518 C CA . GLY A 1 67 ? 1.038 -2.562 -10.189 1.00 97.12 67 GLY A CA 1
ATOM 519 C C . GLY A 1 67 ? 0.335 -3.836 -9.706 1.00 97.12 67 GLY A C 1
ATOM 520 O O . GLY A 1 67 ? -0.816 -3.760 -9.280 1.00 97.12 67 GLY A O 1
ATOM 521 N N . VAL A 1 68 ? 1.004 -4.995 -9.749 1.00 98.38 68 VAL A N 1
ATOM 522 C CA . VAL A 1 68 ? 0.487 -6.253 -9.179 1.00 98.38 68 VAL A CA 1
ATOM 523 C C . VAL A 1 68 ? 0.368 -6.139 -7.660 1.00 98.38 68 VAL A C 1
ATOM 525 O O . VAL A 1 68 ? -0.740 -6.249 -7.144 1.00 98.38 68 VAL A O 1
ATOM 528 N N . ALA A 1 69 ? 1.456 -5.800 -6.961 1.00 97.94 69 ALA A N 1
ATOM 529 C CA . ALA A 1 69 ? 1.454 -5.697 -5.499 1.00 97.94 69 ALA A CA 1
ATOM 530 C C . ALA A 1 69 ? 0.439 -4.659 -4.975 1.00 97.94 69 ALA A C 1
ATOM 532 O O . ALA A 1 69 ? -0.199 -4.840 -3.935 1.00 97.94 69 ALA A O 1
ATOM 533 N N . PHE A 1 70 ? 0.250 -3.568 -5.720 1.00 97.25 70 PHE A N 1
ATOM 534 C CA . PHE A 1 70 ? -0.757 -2.560 -5.412 1.00 97.25 70 PHE A CA 1
ATOM 535 C C . PHE A 1 70 ? -2.191 -3.091 -5.555 1.00 97.25 70 PHE A C 1
ATOM 537 O O . PHE A 1 70 ? -3.044 -2.804 -4.712 1.00 97.25 70 PHE A O 1
ATOM 544 N N . ARG A 1 71 ? -2.471 -3.875 -6.605 1.00 96.75 71 ARG A N 1
ATOM 545 C CA . ARG A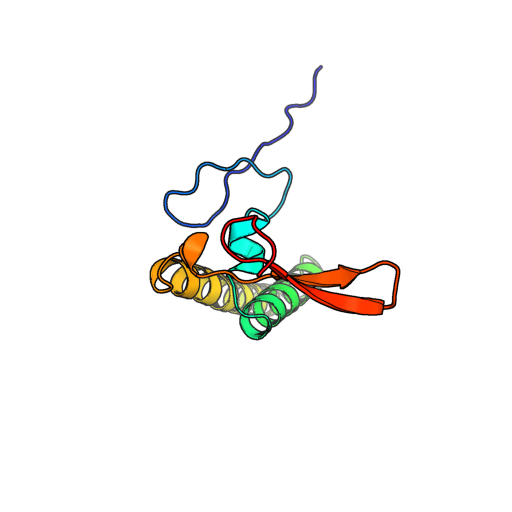 1 71 ? -3.782 -4.516 -6.791 1.00 96.75 71 ARG A CA 1
ATOM 546 C C . ARG A 1 71 ? -4.071 -5.542 -5.706 1.00 96.75 71 ARG A C 1
ATOM 548 O O . ARG A 1 71 ? -5.192 -5.549 -5.214 1.00 96.75 71 ARG A O 1
ATOM 555 N N . ASP A 1 72 ? -3.078 -6.306 -5.264 1.00 97.19 72 ASP A N 1
ATOM 556 C CA . ASP A 1 72 ? -3.260 -7.263 -4.166 1.00 97.19 72 ASP A CA 1
ATOM 557 C C . ASP A 1 72 ? -3.698 -6.554 -2.874 1.00 97.19 72 ASP A C 1
ATOM 559 O O . ASP A 1 72 ? -4.586 -7.022 -2.159 1.00 97.19 72 ASP A O 1
ATOM 563 N N . CYS A 1 73 ? -3.144 -5.365 -2.606 1.00 96.38 73 CYS A N 1
ATOM 564 C CA . CYS A 1 73 ? -3.581 -4.519 -1.494 1.00 96.38 73 CYS A CA 1
ATOM 565 C C . CYS A 1 73 ? -5.043 -4.061 -1.649 1.00 96.38 73 CYS A C 1
ATOM 567 O O . CYS A 1 73 ? -5.806 -4.092 -0.683 1.00 96.38 73 CYS A O 1
ATOM 569 N N . LEU A 1 74 ? -5.447 -3.634 -2.851 1.00 95.00 74 LEU A N 1
ATOM 570 C CA . LEU A 1 74 ? -6.831 -3.234 -3.132 1.00 95.00 74 LEU A CA 1
ATOM 571 C C . LEU A 1 74 ? -7.806 -4.403 -2.996 1.00 95.00 74 LEU A C 1
ATOM 573 O O . LEU A 1 74 ? -8.867 -4.249 -2.396 1.00 95.00 74 LEU A O 1
ATOM 577 N N . ASP A 1 75 ? -7.446 -5.563 -3.530 1.00 95.62 75 ASP A N 1
ATOM 578 C CA . ASP A 1 75 ? -8.286 -6.753 -3.492 1.00 95.62 75 ASP A CA 1
ATOM 579 C C . ASP A 1 75 ? -8.444 -7.277 -2.067 1.00 95.62 75 ASP A C 1
ATOM 581 O O . ASP A 1 75 ? -9.552 -7.659 -1.685 1.00 95.62 75 ASP A O 1
ATOM 585 N N . HIS A 1 76 ? -7.392 -7.200 -1.244 1.00 94.19 76 HIS A N 1
ATOM 586 C CA . HIS A 1 76 ? -7.517 -7.432 0.194 1.00 94.19 76 HIS A CA 1
ATOM 587 C C . HIS A 1 76 ? -8.537 -6.480 0.817 1.00 94.19 76 HIS A C 1
ATOM 589 O O . HIS A 1 76 ? -9.461 -6.932 1.480 1.00 94.19 76 HIS A O 1
ATOM 595 N N . LEU A 1 77 ? -8.428 -5.172 0.572 1.00 92.19 77 LEU A N 1
ATOM 596 C CA . LEU A 1 77 ? -9.348 -4.186 1.152 1.00 92.19 77 LEU A CA 1
ATOM 597 C C . LEU A 1 77 ? -10.800 -4.336 0.676 1.00 92.19 77 LEU A C 1
ATOM 599 O O . LEU A 1 77 ? -11.713 -4.010 1.430 1.00 92.19 77 LEU A O 1
ATOM 603 N N . ARG A 1 78 ? -11.026 -4.826 -0.548 1.00 91.31 78 ARG A N 1
ATOM 604 C CA . ARG A 1 78 ? -12.371 -5.131 -1.063 1.00 91.31 78 ARG A CA 1
ATOM 605 C C . ARG A 1 78 ? -12.984 -6.362 -0.408 1.00 91.31 78 ARG A C 1
ATOM 607 O O . ARG A 1 78 ? -14.185 -6.387 -0.164 1.00 91.31 78 ARG A O 1
ATOM 614 N N . ARG A 1 79 ? -12.174 -7.399 -0.178 1.00 88.56 79 ARG A N 1
ATOM 615 C CA . ARG A 1 79 ? -12.632 -8.692 0.354 1.00 88.56 79 ARG A CA 1
ATOM 616 C C . ARG A 1 79 ? -12.685 -8.718 1.875 1.00 88.56 79 ARG A C 1
ATOM 618 O O . ARG A 1 79 ? -13.498 -9.444 2.437 1.00 88.56 79 ARG A O 1
ATOM 625 N N . ALA A 1 80 ? -11.809 -7.968 2.536 1.00 74.25 80 ALA A N 1
ATOM 626 C CA . ALA A 1 80 ? -11.731 -7.938 3.982 1.00 74.25 80 ALA A CA 1
ATOM 627 C C . ALA A 1 80 ? -12.978 -7.236 4.542 1.00 74.25 80 ALA A C 1
ATOM 629 O O . ALA A 1 80 ? -13.171 -6.041 4.289 1.00 74.25 80 ALA A O 1
ATOM 630 N N . PRO A 1 81 ? -13.828 -7.931 5.321 1.00 62.94 81 PRO A N 1
ATOM 631 C CA . PRO A 1 81 ? -14.880 -7.250 6.053 1.00 62.94 81 PRO A CA 1
ATOM 632 C C . PRO A 1 81 ? -14.221 -6.222 6.972 1.00 62.94 81 PRO A C 1
ATOM 634 O O . PRO A 1 81 ? -13.199 -6.501 7.604 1.00 62.94 81 PRO A O 1
ATOM 637 N N . ARG A 1 82 ? -14.793 -5.017 7.055 1.00 64.50 82 ARG A N 1
ATOM 638 C CA . ARG A 1 82 ? -14.344 -4.046 8.055 1.00 64.50 82 ARG A CA 1
ATOM 639 C C . ARG A 1 82 ? -14.475 -4.701 9.422 1.00 64.50 82 ARG A C 1
ATOM 641 O O . ARG A 1 82 ? -15.595 -5.013 9.822 1.00 64.50 82 ARG A O 1
ATOM 648 N N . THR A 1 83 ? -13.363 -4.882 10.134 1.00 59.75 83 THR A N 1
ATOM 649 C CA . THR A 1 83 ? -13.418 -5.291 11.537 1.00 59.75 83 THR A CA 1
ATOM 650 C C . THR A 1 83 ? -14.261 -4.255 12.274 1.00 59.75 83 THR A C 1
ATOM 652 O O . THR A 1 83 ? -13.888 -3.075 12.286 1.00 59.75 83 THR A O 1
ATOM 655 N N . PRO A 1 84 ? -15.416 -4.636 12.846 1.00 63.31 84 PRO A N 1
ATOM 656 C CA . PRO A 1 84 ? -16.193 -3.713 13.650 1.00 63.31 84 PRO A CA 1
ATOM 657 C C . PRO A 1 84 ? -15.298 -3.216 14.781 1.00 63.31 84 PRO A C 1
ATOM 659 O O . PRO A 1 84 ? -14.591 -4.011 15.397 1.00 63.31 84 PRO A O 1
ATOM 662 N N . ALA A 1 85 ? -15.351 -1.922 15.101 1.00 62.38 85 ALA A N 1
ATOM 663 C CA . ALA A 1 85 ? -14.607 -1.380 16.244 1.00 62.38 85 ALA A CA 1
ATOM 664 C C . ALA A 1 85 ? -14.901 -2.161 17.542 1.00 62.38 85 ALA A C 1
ATOM 666 O O . ALA A 1 85 ? -14.046 -2.287 18.411 1.00 62.38 85 ALA A O 1
ATOM 667 N N . GLN A 1 86 ? -16.097 -2.751 17.615 1.00 64.44 86 GLN A N 1
ATOM 668 C CA . GLN A 1 86 ? -16.575 -3.595 18.705 1.00 64.44 86 GLN A CA 1
ATOM 669 C C . GLN A 1 86 ? -15.808 -4.911 18.865 1.00 64.44 86 GLN A C 1
ATOM 671 O O . GLN A 1 86 ? -15.766 -5.471 19.955 1.00 64.44 86 GLN A O 1
ATOM 676 N N . SER A 1 87 ? -15.208 -5.399 17.782 1.00 62.91 87 SER A N 1
ATOM 677 C CA . SER A 1 87 ? -14.436 -6.640 17.734 1.00 62.91 87 SER A CA 1
ATOM 678 C C . SER A 1 87 ? -12.940 -6.408 17.958 1.00 62.91 87 SER A C 1
ATOM 680 O O . SER A 1 87 ? -12.174 -7.367 17.986 1.00 62.91 87 SER A O 1
ATOM 682 N N . MET A 1 88 ? -12.500 -5.152 18.101 1.00 65.50 88 MET A N 1
ATOM 683 C CA . MET A 1 88 ? -11.107 -4.821 18.389 1.00 65.50 88 MET A CA 1
ATOM 684 C C . MET A 1 88 ? -10.890 -4.727 19.900 1.00 65.50 88 MET A C 1
ATOM 686 O O . MET A 1 88 ? -11.480 -3.878 20.569 1.00 65.50 88 MET A O 1
ATOM 690 N N . SER A 1 89 ? -10.007 -5.572 20.432 1.00 70.00 89 SER A N 1
ATOM 691 C CA . SER A 1 89 ? -9.466 -5.422 21.782 1.00 70.00 89 SER A CA 1
ATOM 692 C C . SER A 1 89 ? -8.069 -4.810 21.724 1.00 70.00 89 SER A C 1
ATOM 694 O O . SER A 1 89 ? -7.217 -5.297 20.978 1.00 70.00 89 SER A O 1
ATOM 696 N N . THR A 1 90 ? -7.810 -3.792 22.539 1.00 77.69 90 THR A N 1
ATOM 697 C CA . THR A 1 90 ? -6.481 -3.175 22.661 1.00 77.69 90 THR A CA 1
ATOM 698 C C . THR A 1 90 ? -5.858 -3.582 23.986 1.00 77.69 90 THR A C 1
ATOM 700 O O . THR A 1 90 ? -6.498 -3.447 25.024 1.00 77.69 90 THR A O 1
ATOM 703 N N . VAL A 1 91 ? -4.608 -4.043 23.975 1.00 81.38 91 VAL A N 1
ATOM 704 C CA . VAL A 1 91 ? -3.836 -4.283 25.202 1.00 81.38 91 VAL A CA 1
ATOM 705 C C . VAL A 1 91 ? -2.900 -3.099 25.426 1.00 81.38 91 VAL A C 1
ATOM 707 O O . VAL A 1 91 ? -2.099 -2.769 24.555 1.00 81.38 91 VAL A O 1
ATOM 710 N N . ALA A 1 92 ? -3.002 -2.466 26.589 1.00 81.38 92 ALA A N 1
ATOM 711 C CA . ALA A 1 92 ? -2.077 -1.449 27.069 1.00 81.38 92 ALA A CA 1
ATOM 712 C C . ALA A 1 92 ? -1.253 -1.991 28.244 1.00 81.38 92 ALA A C 1
ATOM 714 O O . ALA A 1 92 ? -1.616 -2.988 28.870 1.00 81.38 92 ALA A O 1
ATOM 715 N N . ILE A 1 93 ? -0.153 -1.313 28.553 1.00 86.88 93 ILE A N 1
ATOM 716 C CA . ILE A 1 93 ? 0.636 -1.548 29.763 1.00 86.88 93 ILE A CA 1
ATOM 717 C C . ILE A 1 93 ? 0.343 -0.388 30.718 1.00 86.88 93 ILE A C 1
ATOM 719 O O . ILE A 1 93 ? 0.512 0.772 30.341 1.00 86.88 93 ILE A O 1
ATOM 723 N N . ALA A 1 94 ? -0.162 -0.689 31.913 1.00 84.69 94 ALA A N 1
ATOM 724 C CA . ALA A 1 94 ? -0.396 0.299 32.960 1.00 84.69 94 ALA A CA 1
ATOM 725 C C . ALA A 1 94 ? 0.925 0.776 33.586 1.00 84.69 94 ALA A C 1
ATOM 727 O O . ALA A 1 94 ? 1.988 0.199 33.359 1.00 84.69 94 ALA A O 1
ATOM 728 N N . ALA A 1 95 ? 0.860 1.851 34.374 1.00 84.56 95 ALA A N 1
ATOM 729 C CA . ALA A 1 95 ? 2.035 2.450 35.013 1.00 84.56 95 ALA A CA 1
ATOM 730 C C . ALA A 1 95 ? 2.758 1.495 35.984 1.00 84.56 95 ALA A C 1
ATOM 732 O O . ALA A 1 95 ? 3.952 1.645 36.219 1.00 84.56 95 ALA A O 1
ATOM 733 N N . ASP A 1 96 ? 2.045 0.502 36.513 1.00 91.62 96 ASP A N 1
ATOM 734 C CA . ASP A 1 96 ? 2.561 -0.580 37.360 1.00 91.62 96 ASP A CA 1
ATOM 735 C C . ASP A 1 96 ? 3.110 -1.776 36.555 1.00 91.62 96 ASP A C 1
ATOM 737 O O . ASP A 1 96 ? 3.509 -2.787 37.128 1.00 91.62 96 ASP A O 1
ATOM 741 N N . GLY A 1 97 ? 3.125 -1.683 35.222 1.00 88.25 97 GLY A N 1
ATOM 742 C CA . GLY A 1 97 ? 3.541 -2.757 34.325 1.00 88.25 97 GLY A CA 1
ATOM 743 C C . GLY A 1 97 ? 2.461 -3.805 34.042 1.00 88.25 97 GLY A C 1
ATOM 744 O O . GLY A 1 97 ? 2.703 -4.722 33.254 1.00 88.25 97 GLY A O 1
ATOM 745 N N . ALA A 1 98 ? 1.262 -3.690 34.623 1.00 88.69 98 ALA A N 1
ATOM 746 C CA . ALA A 1 98 ? 0.191 -4.648 34.384 1.00 88.69 98 ALA A CA 1
ATOM 747 C C . ALA A 1 98 ? -0.348 -4.543 32.949 1.00 88.69 98 ALA A C 1
ATOM 749 O O . ALA A 1 98 ? -0.557 -3.452 32.411 1.00 88.69 98 ALA A O 1
ATOM 750 N N . ARG A 1 99 ? -0.631 -5.692 32.324 1.00 88.88 99 ARG A N 1
ATOM 751 C CA . ARG A 1 99 ? -1.373 -5.733 31.058 1.00 88.88 99 ARG A CA 1
ATOM 752 C C . ARG A 1 99 ? -2.833 -5.386 31.317 1.00 88.88 99 ARG A C 1
ATOM 754 O O . ARG A 1 99 ? -3.495 -6.028 32.126 1.00 88.88 99 ARG A O 1
ATOM 761 N N . VAL A 1 100 ? -3.333 -4.395 30.592 1.00 88.62 100 VAL A N 1
ATOM 762 C CA . VAL A 1 100 ? -4.716 -3.935 30.670 1.00 88.62 100 VAL A CA 1
ATOM 763 C C . VAL A 1 100 ? -5.366 -4.085 29.308 1.00 88.62 100 VAL A C 1
ATOM 765 O O . VAL A 1 100 ? -4.925 -3.473 28.339 1.00 88.62 100 VAL A O 1
ATOM 768 N N . THR A 1 101 ? -6.426 -4.879 29.234 1.00 85.12 101 THR A N 1
ATOM 769 C CA . THR A 1 101 ? -7.191 -5.054 27.999 1.00 85.12 101 THR A CA 1
ATOM 770 C C . THR A 1 101 ? -8.349 -4.066 27.969 1.00 85.12 101 THR A C 1
ATOM 772 O O . THR A 1 101 ? -9.007 -3.831 28.977 1.00 85.12 101 THR A O 1
ATOM 775 N N . TYR A 1 102 ? -8.610 -3.489 26.804 1.00 78.94 102 TYR A N 1
ATOM 776 C CA . TYR A 1 102 ? -9.736 -2.606 26.545 1.00 78.94 102 TYR A CA 1
ATOM 777 C C . TYR A 1 102 ? -10.597 -3.189 25.428 1.00 78.94 102 TYR A C 1
ATOM 779 O O . TYR A 1 102 ? -10.062 -3.622 24.408 1.00 78.94 102 TYR A O 1
ATOM 787 N N . ALA A 1 103 ? -11.918 -3.134 25.587 1.00 76.56 103 ALA A N 1
ATOM 788 C CA . ALA A 1 103 ? -12.895 -3.411 24.538 1.00 76.56 103 ALA A CA 1
ATOM 789 C C . ALA A 1 103 ? -13.963 -2.309 24.533 1.00 76.56 103 ALA A C 1
ATOM 791 O O . ALA A 1 103 ? -14.404 -1.863 25.591 1.00 76.56 103 ALA A O 1
ATOM 792 N N . ASN A 1 104 ? -14.372 -1.832 23.352 1.00 74.31 104 ASN A N 1
ATOM 793 C CA . ASN A 1 104 ? -15.333 -0.722 23.219 1.00 74.31 104 ASN A CA 1
ATOM 794 C C . ASN A 1 104 ? -14.953 0.544 24.020 1.00 74.31 104 ASN A C 1
ATOM 796 O O . ASN A 1 104 ? -15.814 1.227 24.572 1.00 74.31 104 ASN A O 1
ATOM 800 N N . GLY A 1 105 ? -13.653 0.839 24.135 1.00 68.75 105 GLY A N 1
ATOM 801 C CA . GLY A 1 105 ? -13.159 1.984 24.912 1.00 68.75 105 GLY A CA 1
ATOM 802 C C . GLY A 1 105 ? -13.304 1.836 26.432 1.00 68.75 105 GLY A C 1
ATOM 803 O O . GLY A 1 105 ? -13.069 2.798 27.158 1.00 68.75 105 GLY A O 1
ATOM 804 N N . 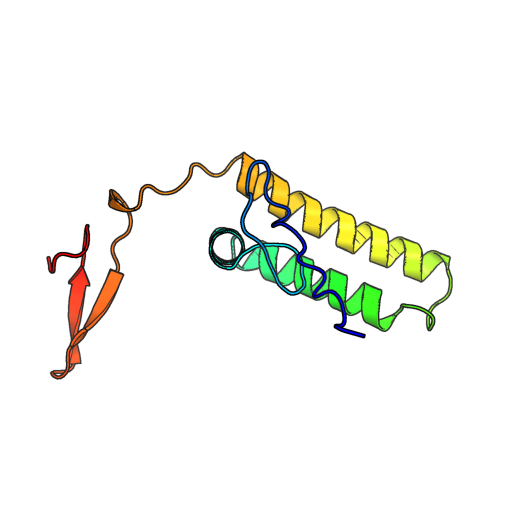ARG A 1 106 ? -13.671 0.649 26.928 1.00 73.81 106 ARG A N 1
ATOM 805 C CA . ARG A 1 106 ? -13.757 0.327 28.356 1.00 73.81 106 ARG A CA 1
ATOM 806 C C . ARG A 1 106 ? -12.686 -0.685 28.724 1.00 73.81 106 ARG A C 1
ATOM 808 O O . ARG A 1 106 ? -12.413 -1.599 27.951 1.00 73.81 106 ARG A O 1
ATOM 815 N N . ARG A 1 107 ? -12.083 -0.508 29.899 1.00 78.81 107 ARG A N 1
ATOM 816 C CA . ARG A 1 107 ? -11.188 -1.503 30.495 1.00 78.81 107 ARG A CA 1
ATOM 817 C C . ARG A 1 107 ? -11.999 -2.768 30.798 1.00 78.81 107 ARG A C 1
ATOM 819 O O . ARG A 1 107 ? -13.080 -2.649 31.376 1.00 78.81 107 ARG A O 1
ATOM 826 N N . LEU A 1 108 ? -11.495 -3.918 30.354 1.00 78.88 108 LEU A N 1
ATOM 827 C CA . LEU A 1 108 ? -11.997 -5.242 30.721 1.00 78.88 108 LEU A CA 1
ATOM 828 C C . LEU A 1 108 ? -11.494 -5.647 32.108 1.00 78.88 108 LEU A C 1
ATOM 830 O O . LEU A 1 108 ? -10.355 -5.248 32.460 1.00 78.88 108 LEU A O 1
#